Protein AF-A0A833L0G3-F1 (afdb_monomer_lite)

Secondary structure (DSSP, 8-state):
-EEEE-TTT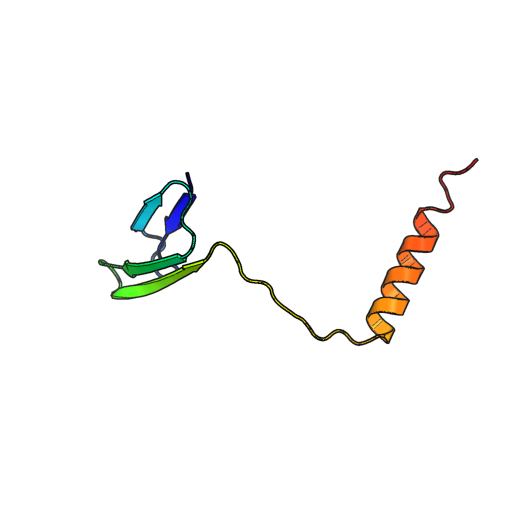--EEEEESS-SEEEEE-TTT--EEEEES---------HHHHHHHHHHHTTTSSSS--

Radius of gyration: 21.14 Å; chains: 1; bounding box: 52×35×27 Å

pLDDT: mean 80.73, std 15.7, range [42.31, 97.94]

InterPro domains:
  IPR019294 Translational regulator Com [PF10122] (3-33)

Organism: NCBI:txid2575572

Structure (mmCIF, N/CA/C/O backbone):
data_AF-A0A833L0G3-F1
#
_entry.id   AF-A0A833L0G3-F1
#
loop_
_atom_site.group_PDB
_atom_site.id
_atom_site.type_symbol
_atom_site.label_atom_id
_atom_site.label_alt_id
_atom_site.label_comp_id
_atom_site.label_asym_id
_atom_site.label_entity_id
_atom_site.label_seq_id
_atom_site.pdbx_PDB_ins_code
_atom_site.Cartn_x
_atom_site.Cartn_y
_atom_site.Cartn_z
_atom_site.occupancy
_atom_site.B_iso_or_equiv
_atom_site.auth_seq_id
_atom_site.auth_comp_id
_atom_site.auth_asym_id
_atom_site.auth_atom_id
_atom_site.pdbx_PDB_model_num
ATOM 1 N N . MET A 1 1 ? -1.499 1.202 14.728 1.00 76.31 1 MET A N 1
ATOM 2 C CA . MET A 1 1 ? -2.533 0.747 13.773 1.00 76.31 1 MET A CA 1
ATOM 3 C C . MET A 1 1 ? -2.337 1.440 12.430 1.00 76.31 1 MET A C 1
ATOM 5 O O . MET A 1 1 ? -2.282 2.663 12.398 1.00 76.31 1 MET A O 1
ATOM 9 N N . GLU A 1 2 ? -2.207 0.678 11.346 1.00 87.88 2 GLU A N 1
ATOM 10 C CA . GLU A 1 2 ? -1.973 1.182 9.986 1.00 87.88 2 GLU A CA 1
ATOM 11 C C . GLU A 1 2 ? -3.257 1.101 9.143 1.00 87.88 2 GLU A C 1
ATOM 13 O O . GLU A 1 2 ? -4.050 0.164 9.286 1.00 87.88 2 GLU A O 1
ATOM 18 N N . GLU A 1 3 ? -3.488 2.099 8.285 1.00 91.94 3 GLU A N 1
ATOM 19 C CA . GLU A 1 3 ? -4.644 2.138 7.385 1.00 91.94 3 GLU A CA 1
ATOM 20 C C . GLU A 1 3 ? -4.259 1.708 5.968 1.00 91.94 3 GLU A C 1
ATOM 22 O O . GLU A 1 3 ? -3.549 2.414 5.253 1.00 91.94 3 GLU A O 1
ATOM 27 N N . PHE A 1 4 ? -4.836 0.606 5.502 1.00 92.44 4 PHE A N 1
ATOM 28 C CA . PHE A 1 4 ? -4.672 0.158 4.127 1.00 92.44 4 PHE A CA 1
ATOM 29 C C . PHE A 1 4 ? -5.759 0.774 3.259 1.00 92.44 4 PHE A C 1
ATOM 31 O O . PHE A 1 4 ? -6.947 0.459 3.384 1.00 92.44 4 PHE A O 1
ATOM 38 N N . ARG A 1 5 ? -5.360 1.679 2.366 1.00 95.38 5 ARG A N 1
ATOM 39 C CA . ARG A 1 5 ? -6.268 2.385 1.455 1.00 95.38 5 ARG A CA 1
ATOM 40 C C . ARG A 1 5 ? -5.992 1.988 0.022 1.00 95.38 5 ARG A C 1
ATOM 42 O O . ARG A 1 5 ? -4.846 1.856 -0.388 1.00 95.38 5 ARG A O 1
ATOM 49 N N . CYS A 1 6 ? -7.050 1.833 -0.764 1.00 96.62 6 CYS A N 1
ATOM 50 C CA . CYS A 1 6 ? -6.906 1.480 -2.167 1.00 96.62 6 CYS A CA 1
ATOM 51 C C . CYS A 1 6 ? -6.060 2.519 -2.919 1.00 96.62 6 CYS A C 1
ATOM 53 O O . CYS A 1 6 ? -6.380 3.710 -2.886 1.00 96.62 6 CYS A O 1
ATOM 55 N N . LYS A 1 7 ? -5.052 2.062 -3.671 1.00 94.94 7 LYS A N 1
ATOM 56 C CA . LYS A 1 7 ? -4.164 2.927 -4.465 1.00 94.94 7 LYS A CA 1
ATOM 57 C C . LYS A 1 7 ? -4.883 3.701 -5.572 1.00 94.94 7 LYS A C 1
ATOM 59 O O . LYS A 1 7 ? -4.412 4.751 -5.981 1.00 94.94 7 LYS A O 1
ATOM 64 N N . PHE A 1 8 ? -6.031 3.197 -6.030 1.00 96.94 8 PHE A N 1
ATOM 65 C CA . PHE A 1 8 ? -6.810 3.805 -7.109 1.00 96.94 8 PHE A CA 1
ATOM 66 C C . PHE A 1 8 ? -7.922 4.725 -6.587 1.00 96.94 8 PHE A C 1
ATOM 68 O O . PHE A 1 8 ? -7.950 5.908 -6.897 1.00 96.94 8 PHE A O 1
ATOM 75 N N . CYS A 1 9 ? -8.839 4.205 -5.761 1.00 97.31 9 CYS A N 1
ATOM 76 C CA . CYS A 1 9 ? -10.019 4.965 -5.322 1.00 97.31 9 CYS A CA 1
ATOM 77 C C . CYS A 1 9 ? -9.929 5.528 -3.896 1.00 97.31 9 CYS A C 1
ATOM 79 O O . CYS A 1 9 ? -10.920 6.060 -3.395 1.00 97.31 9 CYS A O 1
ATOM 81 N N . ARG A 1 10 ? -8.788 5.356 -3.209 1.00 96.25 10 ARG A N 1
ATOM 82 C CA . ARG A 1 10 ? -8.505 5.839 -1.838 1.00 96.25 10 ARG A CA 1
ATOM 83 C C . ARG A 1 10 ? -9.448 5.329 -0.736 1.00 96.25 10 ARG A C 1
ATOM 85 O O . ARG A 1 10 ? -9.302 5.711 0.429 1.00 96.25 10 ARG A O 1
ATOM 92 N N . ARG A 1 11 ? -10.385 4.434 -1.072 1.00 96.75 11 ARG A N 1
ATOM 93 C CA . ARG A 1 11 ? -11.296 3.786 -0.120 1.00 96.75 11 ARG A CA 1
ATOM 94 C C . ARG A 1 11 ? -10.495 3.012 0.925 1.00 96.75 11 ARG A C 1
ATOM 96 O O . ARG A 1 11 ? -9.557 2.302 0.568 1.00 96.75 11 ARG A O 1
ATOM 103 N N . LEU A 1 12 ? -10.895 3.137 2.189 1.00 96.69 12 LEU A N 1
ATOM 104 C CA . LEU A 1 12 ? -10.359 2.332 3.282 1.00 96.69 12 LEU A CA 1
ATOM 105 C C . LEU A 1 12 ? -10.706 0.857 3.053 1.00 96.69 12 LEU A C 1
ATOM 107 O O . LEU A 1 12 ? -11.868 0.527 2.813 1.00 96.69 12 LEU A O 1
ATOM 111 N N . LEU A 1 13 ? -9.690 0.002 3.088 1.00 95.56 13 LEU A N 1
ATOM 112 C CA . LEU A 1 13 ? -9.817 -1.439 2.895 1.00 95.56 13 LEU A CA 1
ATOM 113 C C . LEU A 1 13 ? -9.684 -2.184 4.222 1.00 95.56 13 LEU A C 1
ATOM 115 O O . LEU A 1 13 ? -10.483 -3.073 4.485 1.00 95.56 13 LEU A O 1
ATOM 119 N N . ALA A 1 14 ? -8.717 -1.799 5.059 1.00 92.56 14 ALA A N 1
ATOM 120 C CA . ALA A 1 14 ? -8.502 -2.399 6.372 1.00 92.56 14 ALA A CA 1
ATOM 121 C C . ALA A 1 14 ? -7.802 -1.425 7.334 1.00 92.56 14 ALA A C 1
ATOM 123 O O . ALA A 1 14 ? -7.109 -0.501 6.900 1.00 92.56 14 ALA A O 1
ATOM 124 N N . LYS A 1 15 ? -7.974 -1.665 8.636 1.00 92.38 15 LYS A N 1
ATOM 125 C CA . LYS A 1 15 ? -7.158 -1.102 9.716 1.00 92.38 15 LYS A CA 1
ATOM 126 C C . LYS A 1 15 ? -6.598 -2.263 10.515 1.00 92.38 15 LYS A C 1
ATOM 128 O O . LYS A 1 15 ? -7.377 -3.094 10.973 1.00 92.38 15 LYS A O 1
ATOM 133 N N . VAL A 1 16 ? -5.284 -2.347 10.639 1.00 87.25 16 VAL A N 1
ATOM 134 C CA . VAL A 1 16 ? -4.636 -3.529 11.220 1.00 87.25 16 VAL A CA 1
ATOM 135 C C . VAL A 1 16 ? -3.428 -3.106 12.038 1.00 87.25 16 VAL A C 1
ATOM 137 O O . VAL A 1 16 ? -2.791 -2.084 11.769 1.00 87.25 16 VAL A O 1
ATOM 140 N N . GLU A 1 17 ? -3.142 -3.870 13.080 1.00 84.88 17 GLU A N 1
ATOM 141 C CA . GLU A 1 17 ? -1.911 -3.747 13.850 1.00 84.88 17 GLU A CA 1
ATOM 142 C C . GLU A 1 17 ? -0.930 -4.817 13.376 1.00 84.88 17 GLU A C 1
ATOM 144 O O . GLU A 1 17 ? -1.311 -5.974 13.235 1.00 84.88 17 GLU A O 1
ATOM 149 N N . ASN A 1 18 ? 0.316 -4.412 13.115 1.00 70.31 18 ASN A N 1
ATOM 150 C CA . ASN A 1 18 ? 1.441 -5.279 12.754 1.00 70.31 18 ASN A CA 1
ATOM 151 C C . ASN A 1 18 ? 1.146 -6.301 11.638 1.00 70.31 18 ASN A C 1
ATOM 153 O O . ASN A 1 18 ? 1.016 -7.499 11.885 1.00 70.31 18 ASN A O 1
ATOM 157 N N . THR A 1 19 ? 1.130 -5.845 10.383 1.00 73.56 19 THR A N 1
ATOM 158 C CA . THR A 1 19 ? 0.884 -6.711 9.213 1.00 73.56 19 THR A CA 1
ATOM 159 C C . THR A 1 19 ? 2.091 -6.753 8.286 1.00 73.56 19 THR A C 1
ATOM 161 O O . THR A 1 19 ? 2.436 -5.741 7.697 1.00 73.56 19 THR A O 1
ATOM 164 N N . GLY A 1 20 ? 2.714 -7.922 8.101 1.00 75.75 20 GLY A N 1
ATOM 165 C CA . GLY A 1 20 ? 3.913 -8.054 7.258 1.00 75.75 20 GLY A CA 1
ATOM 166 C C . GLY A 1 20 ? 3.652 -7.866 5.758 1.00 75.75 20 GLY A C 1
ATOM 167 O O . GLY A 1 20 ? 4.340 -7.083 5.104 1.00 75.75 20 GLY A O 1
ATOM 168 N N . LYS A 1 21 ? 2.657 -8.577 5.211 1.00 86.38 21 LYS A N 1
ATOM 169 C CA . LYS A 1 21 ? 2.219 -8.482 3.809 1.00 86.38 21 LYS A CA 1
ATOM 170 C C . LYS A 1 21 ? 0.701 -8.617 3.727 1.00 86.38 21 LYS A C 1
ATOM 172 O O . LYS A 1 21 ? 0.134 -9.514 4.345 1.00 86.38 21 LYS A O 1
ATOM 177 N N . VAL A 1 22 ? 0.057 -7.745 2.960 1.00 88.50 22 VAL A N 1
ATOM 178 C CA . VAL A 1 22 ? -1.396 -7.724 2.753 1.00 88.50 22 VAL A CA 1
ATOM 179 C C . VAL A 1 22 ? -1.684 -7.653 1.263 1.00 88.50 22 VAL A C 1
ATOM 181 O O . VAL A 1 22 ? -1.258 -6.720 0.584 1.00 88.50 22 VAL A O 1
ATOM 184 N N . GLU A 1 23 ? -2.459 -8.609 0.764 1.00 93.19 23 GLU A N 1
ATOM 185 C CA . GLU A 1 23 ? -3.015 -8.583 -0.585 1.00 93.19 23 GLU A CA 1
ATOM 186 C C . GLU A 1 23 ? -4.537 -8.479 -0.499 1.00 93.19 23 GLU A C 1
ATOM 188 O O . GLU A 1 23 ? -5.202 -9.325 0.097 1.00 93.19 23 GLU A O 1
ATOM 193 N N . ILE A 1 24 ? -5.102 -7.403 -1.050 1.00 94.69 24 ILE A N 1
ATOM 194 C CA . ILE A 1 24 ? -6.529 -7.108 -0.910 1.00 94.69 24 ILE A CA 1
ATOM 195 C C . ILE A 1 24 ? -7.116 -6.480 -2.174 1.00 94.69 24 ILE A C 1
ATOM 197 O O . ILE A 1 24 ? -6.670 -5.446 -2.690 1.00 94.69 24 ILE A O 1
ATOM 201 N N . LYS A 1 25 ? -8.185 -7.102 -2.674 1.00 97.44 25 LYS A N 1
ATOM 202 C CA . LYS 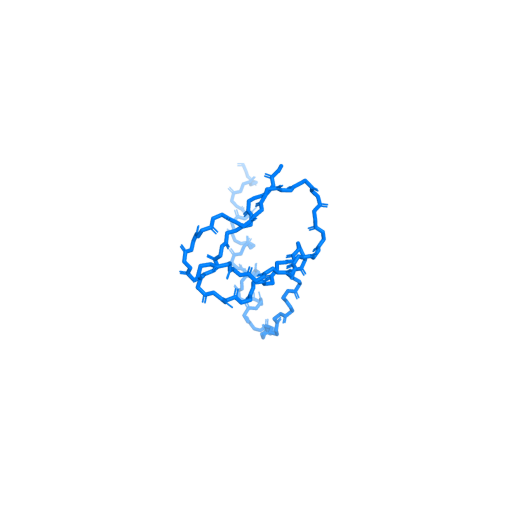A 1 25 ? -8.969 -6.584 -3.795 1.00 97.44 25 LYS A CA 1
ATOM 203 C C . LYS A 1 25 ? -9.949 -5.526 -3.302 1.00 97.44 25 LYS A C 1
ATOM 205 O O . LYS A 1 25 ? -10.735 -5.764 -2.391 1.00 97.44 25 LYS A O 1
ATOM 210 N N . CYS A 1 26 ? -9.941 -4.353 -3.929 1.00 97.94 26 CYS A N 1
ATOM 211 C CA . CYS A 1 26 ? -10.901 -3.308 -3.602 1.00 97.94 26 CYS A CA 1
ATOM 212 C C . CYS A 1 26 ? -12.308 -3.699 -4.093 1.00 97.94 26 CYS A C 1
ATOM 214 O O . CYS A 1 26 ? -12.482 -3.900 -5.295 1.00 97.94 26 CYS A O 1
ATOM 216 N N . PRO A 1 27 ? -13.340 -3.717 -3.231 1.00 96.69 27 PRO A N 1
ATOM 217 C CA . PRO A 1 27 ? -14.698 -4.072 -3.650 1.00 96.69 27 PRO A CA 1
ATOM 218 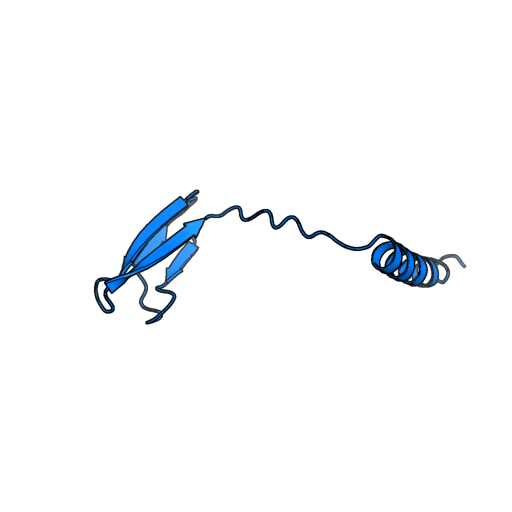C C . PRO A 1 27 ? -15.339 -3.025 -4.574 1.00 96.69 27 PRO A C 1
ATOM 220 O O . PRO A 1 27 ? -16.227 -3.357 -5.350 1.00 96.69 27 PRO A O 1
ATOM 223 N N . LYS A 1 28 ? -14.880 -1.763 -4.526 1.00 96.75 28 LYS A N 1
ATOM 224 C CA . LYS A 1 28 ? -15.425 -0.668 -5.345 1.00 96.75 28 LYS A CA 1
ATOM 225 C C . LYS A 1 28 ? -14.858 -0.673 -6.766 1.00 96.75 28 LYS A C 1
ATOM 227 O O . LYS A 1 28 ? -15.605 -0.765 -7.728 1.00 96.75 28 LYS A O 1
ATOM 232 N N . CYS A 1 29 ? -13.539 -0.541 -6.901 1.00 97.25 29 CYS A N 1
ATOM 233 C CA . CYS A 1 29 ? -12.882 -0.385 -8.205 1.00 97.25 29 CYS A CA 1
ATOM 234 C C . CYS A 1 29 ? -12.209 -1.664 -8.718 1.00 97.25 29 CYS A C 1
ATOM 236 O O . CYS A 1 29 ? -11.597 -1.643 -9.778 1.00 97.25 29 CYS A O 1
ATOM 238 N N . LYS A 1 30 ? -12.291 -2.771 -7.969 1.00 96.50 30 LYS A N 1
ATOM 239 C CA . LYS A 1 30 ? -11.730 -4.091 -8.313 1.00 96.50 30 LYS A CA 1
ATOM 240 C C . LYS A 1 30 ? -10.200 -4.147 -8.439 1.00 96.50 30 LYS A C 1
ATOM 242 O O . LYS A 1 30 ? -9.671 -5.220 -8.712 1.00 96.50 30 LYS A O 1
ATOM 247 N N . THR A 1 31 ? -9.491 -3.048 -8.172 1.00 97.44 31 THR A N 1
ATOM 248 C CA . THR A 1 31 ? -8.022 -2.996 -8.120 1.00 97.44 31 THR A CA 1
ATOM 249 C C . THR A 1 31 ? -7.485 -3.912 -7.025 1.00 97.44 31 THR A C 1
ATOM 251 O O . THR A 1 31 ? -7.934 -3.834 -5.880 1.00 97.44 31 THR A O 1
ATOM 254 N N . LEU A 1 32 ? -6.494 -4.729 -7.368 1.00 96.88 32 LEU A N 1
ATOM 255 C CA . LEU A 1 32 ? -5.714 -5.526 -6.426 1.00 96.88 32 LEU A CA 1
ATOM 256 C C . LEU A 1 32 ? -4.616 -4.647 -5.806 1.00 96.88 32 LEU A C 1
ATOM 258 O O . LEU A 1 32 ? -3.871 -3.970 -6.524 1.00 96.88 32 LEU A O 1
ATOM 262 N N . ASN A 1 33 ? -4.570 -4.584 -4.477 1.00 94.62 33 ASN A N 1
ATOM 263 C CA . ASN A 1 33 ? -3.609 -3.780 -3.725 1.00 94.62 33 ASN A CA 1
ATOM 264 C C . ASN A 1 33 ? -2.690 -4.726 -2.964 1.00 94.62 33 ASN A C 1
ATOM 266 O O . ASN A 1 33 ? -3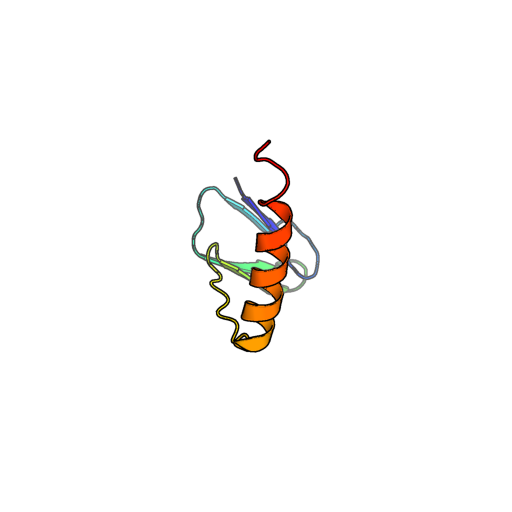.179 -5.621 -2.278 1.00 94.62 33 ASN A O 1
ATOM 270 N N . LEU A 1 34 ? -1.390 -4.493 -3.096 1.00 92.94 34 LEU A N 1
ATOM 271 C CA . LEU A 1 34 ? -0.346 -5.224 -2.403 1.00 92.94 34 LEU A CA 1
ATOM 272 C C . LEU A 1 34 ? 0.336 -4.239 -1.455 1.00 92.94 34 LEU A C 1
ATOM 274 O O . LEU A 1 34 ? 0.758 -3.171 -1.896 1.00 92.94 34 LEU A O 1
ATOM 278 N N . PHE A 1 35 ? 0.409 -4.579 -0.176 1.00 89.62 35 PHE A N 1
ATOM 279 C CA . PHE A 1 35 ? 1.094 -3.793 0.840 1.00 89.62 35 PHE A CA 1
ATOM 280 C C . PHE A 1 35 ? 2.108 -4.682 1.554 1.00 89.62 35 PHE A C 1
ATOM 282 O O . PHE A 1 35 ? 1.806 -5.830 1.872 1.00 89.62 35 PHE A O 1
ATOM 289 N N . SER A 1 36 ? 3.310 -4.167 1.790 1.00 86.25 36 SER A N 1
ATOM 290 C CA . SER A 1 36 ? 4.409 -4.881 2.443 1.00 86.25 36 SER A CA 1
ATOM 291 C C . SER A 1 36 ? 5.179 -3.882 3.294 1.00 86.25 36 SER A C 1
ATOM 293 O O . SER A 1 36 ? 5.527 -2.817 2.794 1.00 86.25 36 SER A O 1
ATOM 295 N N . LEU A 1 37 ? 5.454 -4.217 4.556 1.00 76.31 37 LEU A N 1
ATOM 296 C CA . LEU A 1 37 ? 6.199 -3.330 5.463 1.00 76.31 37 LEU A CA 1
ATOM 297 C C . LEU A 1 37 ? 7.687 -3.195 5.096 1.00 76.31 37 LEU A C 1
ATOM 299 O O . LEU A 1 37 ? 8.341 -2.259 5.543 1.00 76.31 37 LEU A O 1
ATOM 303 N N . ASN A 1 38 ? 8.213 -4.082 4.245 1.00 68.12 38 ASN A N 1
ATOM 304 C CA . ASN A 1 38 ? 9.619 -4.087 3.847 1.00 68.12 38 ASN A CA 1
ATOM 305 C C . ASN A 1 38 ? 9.749 -4.038 2.317 1.00 68.12 38 ASN A C 1
ATOM 307 O O . ASN A 1 38 ? 9.592 -5.065 1.654 1.00 68.12 38 ASN A O 1
ATOM 311 N N . GLU A 1 39 ? 10.083 -2.871 1.766 1.00 66.50 39 GLU A N 1
ATOM 312 C CA . GLU A 1 39 ? 10.720 -2.755 0.449 1.00 66.50 39 GLU A CA 1
ATOM 313 C C . GLU A 1 39 ? 12.156 -2.262 0.655 1.00 66.50 39 GLU A C 1
ATOM 315 O O . GLU A 1 39 ? 12.401 -1.084 0.902 1.00 66.50 39 GLU A O 1
ATOM 320 N N . ILE A 1 40 ? 13.125 -3.180 0.585 1.00 73.81 40 ILE A N 1
ATOM 321 C CA . ILE A 1 40 ? 14.537 -2.807 0.463 1.00 73.81 40 ILE A CA 1
ATOM 322 C C . ILE A 1 40 ? 14.774 -2.510 -1.017 1.00 73.81 40 ILE A C 1
ATOM 324 O O . ILE A 1 40 ? 14.797 -3.425 -1.840 1.00 73.81 40 ILE A O 1
ATOM 328 N N . VAL A 1 41 ? 14.940 -1.233 -1.357 1.00 73.12 41 VAL A N 1
ATOM 329 C CA . VAL A 1 41 ? 15.299 -0.813 -2.715 1.00 73.12 41 VAL A CA 1
ATOM 330 C C . VAL A 1 41 ? 16.819 -0.741 -2.808 1.00 73.12 41 VAL A C 1
ATOM 332 O O . VAL A 1 41 ? 17.442 0.188 -2.296 1.00 73.12 41 VAL A O 1
ATOM 335 N N . VAL A 1 42 ? 17.428 -1.736 -3.454 1.00 81.19 42 VAL A N 1
ATOM 336 C CA . VAL A 1 42 ? 18.853 -1.700 -3.802 1.00 81.19 42 VAL A CA 1
ATOM 337 C C . VAL A 1 42 ? 18.997 -0.894 -5.087 1.00 81.19 42 VAL A C 1
ATOM 339 O O . VAL A 1 42 ? 18.588 -1.339 -6.156 1.00 81.19 42 VAL A O 1
ATOM 342 N N . VAL A 1 43 ? 19.567 0.303 -4.979 1.00 82.50 43 VAL A N 1
ATOM 343 C CA . VAL A 1 43 ? 19.904 1.146 -6.131 1.00 82.50 43 VAL A CA 1
ATOM 344 C C . VAL A 1 43 ? 21.389 1.018 -6.427 1.00 82.50 43 VAL A C 1
ATOM 346 O O . VAL A 1 43 ? 22.222 1.159 -5.532 1.00 82.50 43 VAL A O 1
ATOM 349 N N . GLN A 1 44 ? 21.719 0.772 -7.693 1.00 82.06 44 GLN A N 1
ATOM 350 C CA . GLN A 1 44 ? 23.086 0.912 -8.175 1.00 82.06 44 GLN A CA 1
ATOM 351 C C . GLN A 1 44 ? 23.376 2.402 -8.333 1.00 82.06 44 GLN A C 1
ATOM 353 O O . GLN A 1 44 ? 22.741 3.091 -9.128 1.00 82.06 44 GLN A O 1
ATOM 358 N N . VAL A 1 45 ? 24.308 2.894 -7.530 1.00 85.50 45 VAL A N 1
ATOM 359 C CA . VAL A 1 45 ? 24.833 4.257 -7.606 1.00 85.50 45 VAL A CA 1
ATOM 360 C C . VAL A 1 45 ? 26.256 4.170 -8.115 1.00 85.50 45 VAL A C 1
ATOM 362 O O . VAL A 1 45 ? 27.008 3.285 -7.704 1.00 85.50 45 VAL A O 1
ATOM 365 N N . ASP A 1 46 ? 26.624 5.084 -9.006 1.00 85.62 46 ASP A N 1
ATOM 366 C CA . ASP A 1 46 ? 28.010 5.197 -9.428 1.00 85.62 46 ASP A CA 1
ATOM 367 C C . ASP A 1 46 ? 28.894 5.672 -8.253 1.00 85.62 46 ASP A C 1
ATOM 369 O O . ASP A 1 46 ? 28.469 6.431 -7.371 1.00 85.62 46 ASP 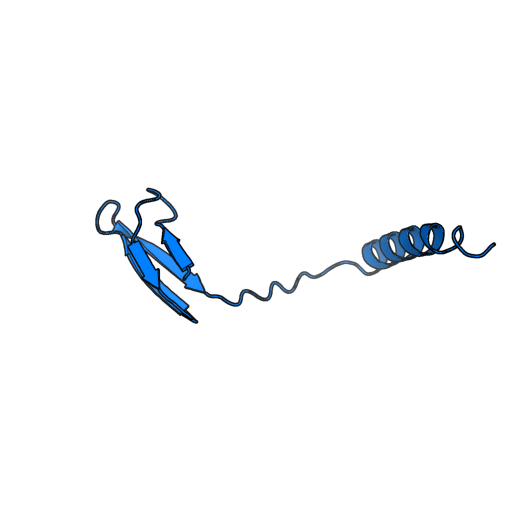A O 1
ATOM 373 N N . GLU A 1 47 ? 30.138 5.182 -8.203 1.00 83.25 47 GLU A N 1
ATOM 374 C CA . GLU A 1 47 ? 31.083 5.561 -7.143 1.00 83.25 47 GLU A CA 1
ATOM 375 C C . GLU A 1 47 ? 31.379 7.066 -7.141 1.00 83.25 47 GLU A C 1
ATOM 377 O O . GLU A 1 47 ? 31.693 7.646 -6.099 1.00 83.25 47 GLU A O 1
ATOM 382 N N . GLU A 1 48 ? 31.303 7.715 -8.300 1.00 81.69 48 GLU A N 1
ATOM 383 C CA . GLU A 1 48 ? 31.678 9.113 -8.456 1.00 81.69 48 GLU A CA 1
ATOM 384 C C . GLU A 1 48 ? 30.675 10.051 -7.763 1.00 81.69 48 GLU A C 1
ATOM 386 O O . GLU A 1 48 ? 31.062 10.989 -7.060 1.00 81.69 48 GLU A O 1
ATOM 391 N N . TYR A 1 49 ? 29.385 9.752 -7.874 1.00 81.19 49 TYR A N 1
ATOM 392 C CA . TYR A 1 49 ? 28.267 10.391 -7.196 1.00 81.19 49 TYR A CA 1
ATOM 393 C C . TYR A 1 49 ? 28.406 10.255 -5.683 1.00 81.19 49 TYR A C 1
ATOM 395 O O . TYR A 1 49 ? 28.240 11.240 -4.955 1.00 81.19 49 TYR A O 1
ATOM 403 N N . LEU A 1 50 ? 28.780 9.063 -5.205 1.00 78.56 50 LEU A N 1
ATOM 404 C CA . LEU A 1 50 ? 29.044 8.835 -3.786 1.00 78.56 50 LEU A CA 1
ATOM 405 C C . LEU A 1 50 ? 30.215 9.703 -3.307 1.00 78.56 50 LEU A C 1
ATOM 407 O O . LEU A 1 50 ? 30.055 10.462 -2.349 1.00 78.56 50 LEU A O 1
ATOM 411 N N . ARG A 1 51 ? 31.357 9.688 -4.009 1.00 80.06 51 ARG A N 1
ATOM 412 C CA . ARG A 1 51 ? 32.538 10.505 -3.662 1.00 80.06 51 ARG A CA 1
ATOM 413 C C . ARG A 1 51 ? 32.227 12.004 -3.620 1.00 80.06 51 ARG A C 1
ATOM 415 O O . ARG A 1 51 ? 32.616 12.686 -2.672 1.00 80.06 51 ARG A O 1
ATOM 422 N N . ARG A 1 52 ? 31.478 12.521 -4.602 1.00 77.19 52 ARG A N 1
ATOM 423 C CA . ARG A 1 52 ? 31.049 13.934 -4.643 1.00 77.19 52 ARG A CA 1
ATOM 424 C C . ARG A 1 52 ? 30.154 14.304 -3.455 1.00 77.19 52 ARG A C 1
ATOM 426 O O . ARG A 1 52 ? 30.250 15.422 -2.948 1.00 77.19 52 ARG A O 1
ATOM 433 N N . LYS A 1 53 ? 29.296 13.389 -2.996 1.00 72.50 53 LYS A N 1
ATOM 434 C CA . LYS A 1 53 ? 28.379 13.627 -1.872 1.00 72.50 53 LYS A CA 1
ATOM 435 C C . LYS A 1 53 ? 29.083 13.551 -0.513 1.00 72.50 53 LYS A C 1
ATOM 437 O O . LYS A 1 53 ? 28.833 14.404 0.333 1.00 72.50 53 LYS A O 1
ATOM 442 N N . PHE A 1 54 ? 30.010 12.611 -0.322 1.00 66.25 54 PHE A N 1
ATOM 443 C CA . PHE A 1 54 ? 30.783 12.507 0.924 1.00 66.25 54 PHE A CA 1
ATOM 444 C C . PHE A 1 54 ? 31.735 13.694 1.137 1.00 66.25 54 PHE A C 1
ATOM 446 O O . PHE A 1 54 ? 31.849 14.188 2.259 1.00 66.25 54 PHE A O 1
ATOM 453 N N . ASN A 1 55 ? 32.349 14.222 0.073 1.00 62.22 55 ASN A N 1
ATOM 454 C CA . ASN A 1 55 ? 33.241 15.382 0.188 1.00 62.22 55 ASN A CA 1
ATOM 455 C C . ASN A 1 55 ? 32.513 16.695 0.530 1.00 62.22 55 ASN A C 1
ATOM 457 O O . ASN A 1 55 ? 33.125 17.571 1.129 1.00 62.22 55 ASN A O 1
ATOM 461 N N . LYS A 1 56 ? 31.218 16.827 0.208 1.00 55.75 56 LYS A N 1
ATOM 462 C CA . LYS A 1 56 ? 30.391 17.976 0.629 1.00 55.75 56 LYS A CA 1
ATOM 463 C C . LYS A 1 56 ? 29.995 17.935 2.104 1.00 55.75 56 LYS A C 1
ATOM 465 O O . LYS A 1 56 ? 29.806 18.983 2.709 1.00 55.75 56 LYS A O 1
ATOM 470 N N . ASN A 1 57 ? 29.861 16.746 2.684 1.00 54.69 57 ASN A N 1
ATOM 471 C CA . ASN A 1 57 ? 29.498 16.619 4.097 1.00 54.69 57 ASN A CA 1
ATOM 472 C C . ASN A 1 57 ? 30.712 16.835 5.010 1.00 54.69 57 ASN A C 1
ATOM 474 O O . ASN A 1 57 ? 30.575 17.388 6.092 1.00 54.69 57 ASN A O 1
ATOM 478 N N . LYS A 1 58 ? 31.921 16.508 4.535 1.00 53.28 58 LYS A N 1
ATOM 479 C CA . LYS A 1 58 ? 33.171 16.735 5.275 1.00 53.28 58 LYS A CA 1
ATOM 480 C C . LYS A 1 58 ? 33.527 18.220 5.469 1.00 53.28 58 LYS A C 1
ATOM 482 O O . LYS A 1 58 ? 34.347 18.529 6.323 1.00 53.28 58 LYS A O 1
ATOM 487 N N . SER A 1 59 ? 32.931 19.130 4.691 1.00 51.72 59 SER A N 1
ATOM 488 C CA . SER A 1 59 ? 33.127 20.582 4.820 1.00 51.72 59 SER A CA 1
ATOM 489 C C . SER A 1 59 ? 32.146 21.275 5.773 1.00 51.72 59 SER A C 1
ATOM 491 O O . SER A 1 59 ? 32.306 22.464 6.002 1.00 51.72 59 SER A O 1
ATOM 493 N N . LEU A 1 60 ? 31.135 20.578 6.310 1.00 54.25 60 LEU A N 1
ATOM 494 C CA . LEU A 1 60 ? 30.186 21.151 7.283 1.00 54.25 60 LEU A CA 1
ATOM 495 C C . LEU A 1 60 ? 30.504 20.751 8.733 1.00 54.25 60 LEU A C 1
ATOM 497 O O . LEU A 1 60 ? 30.149 21.484 9.647 1.00 54.25 60 LEU A O 1
ATOM 501 N N . ASP A 1 61 ? 31.234 19.650 8.941 1.00 51.84 61 ASP A N 1
ATOM 502 C CA . ASP A 1 61 ? 31.688 19.217 10.274 1.00 51.84 61 ASP A CA 1
ATOM 503 C C . ASP A 1 61 ? 33.016 19.878 10.708 1.00 51.84 61 ASP A C 1
ATOM 505 O O . ASP A 1 61 ? 33.480 19.665 11.826 1.00 51.84 61 ASP A O 1
ATOM 509 N N . ALA A 1 62 ? 33.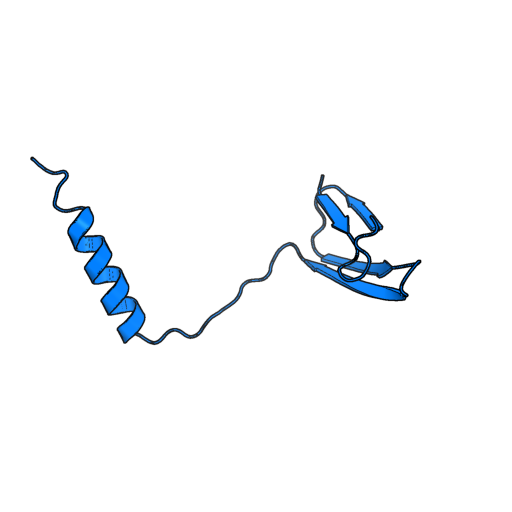653 20.672 9.836 1.00 51.22 62 ALA A N 1
ATOM 510 C CA . ALA A 1 62 ? 34.920 21.350 10.131 1.00 51.22 62 ALA A CA 1
ATOM 511 C C . ALA A 1 62 ? 34.754 22.739 10.788 1.00 51.22 62 ALA A C 1
ATOM 513 O O . ALA A 1 62 ? 35.721 23.247 11.347 1.00 51.22 62 ALA A O 1
ATOM 514 N N . ASP A 1 63 ? 33.545 23.315 10.787 1.00 53.72 63 ASP A N 1
ATOM 515 C CA . ASP A 1 63 ? 33.264 24.655 11.340 1.00 53.72 63 ASP A CA 1
ATOM 516 C C . ASP A 1 63 ? 32.630 24.628 12.755 1.00 53.72 63 ASP A C 1
ATOM 518 O O . ASP A 1 63 ? 32.126 25.642 13.231 1.00 53.72 63 ASP A O 1
ATOM 522 N N . GLN A 1 64 ? 32.652 23.489 13.463 1.00 55.44 64 GLN A N 1
ATOM 523 C CA . GLN A 1 64 ? 32.174 23.368 14.860 1.00 55.44 64 GLN A CA 1
ATOM 524 C C . GLN A 1 64 ? 33.243 22.874 15.848 1.00 55.44 64 GLN A C 1
ATOM 526 O O . GLN A 1 64 ? 32.927 22.293 16.886 1.00 55.44 64 GLN A O 1
ATOM 531 N N . ALA A 1 65 ? 34.517 23.132 15.553 1.00 51.44 65 ALA A N 1
ATOM 532 C CA . ALA A 1 65 ? 35.614 22.873 16.480 1.00 51.44 65 ALA A CA 1
ATOM 533 C C . ALA A 1 65 ? 36.563 24.076 16.610 1.00 51.44 65 ALA A C 1
ATOM 535 O O . ALA A 1 65 ? 37.752 23.929 16.345 1.00 51.44 65 ALA A O 1
ATOM 536 N N . VAL A 1 66 ? 36.043 25.240 17.028 1.00 42.31 66 VAL A N 1
ATOM 537 C CA . VAL A 1 66 ? 36.757 26.262 17.828 1.00 42.31 66 VAL A CA 1
ATOM 538 C C . VAL A 1 66 ? 35.755 26.962 18.738 1.00 42.31 66 VAL A C 1
ATOM 540 O O . VAL A 1 66 ? 34.708 27.400 18.214 1.00 42.31 66 VAL A O 1
#

Foldseek 3Di:
DDWDADPPPRHTDDDDDDDAWDWDQDPPPRDIDIDGPDDDDDDDDDVVVVVVVVVVVVVVVVPPDD

Sequence (66 aa):
MEEFRCKFCRRLLAKVENTGKVEIKCPKCKTLNLFSLNEIVVVQVDEEYLRRKFNKNKSLDADQAV